Protein AF-A0A943EFY2-F1 (afdb_monomer_lite)

pLDDT: mean 82.92, std 9.88, range [54.28, 96.31]

Sequence (163 aa):
MNLIYPILPGTKEWENFNSRDEMMAACQIPTEIVASMSTEALTLSLINHPLLDTNVLSYNDYREGVDSFVSDFDAVKSLSQRDDFAINLAKIYLDTPVLSKEQSKNSQDNMLDFIKKETILALLQVFDLFKEAEALILIAENKMKNKAKTEEVYGASVNTFLK

Structure (mmCIF, N/CA/C/O backbone):
data_AF-A0A943EFY2-F1
#
_entry.id   AF-A0A943EFY2-F1
#
loop_
_atom_site.group_PDB
_atom_site.id
_atom_site.type_symbol
_atom_site.label_atom_id
_atom_site.label_alt_id
_atom_site.label_comp_id
_atom_site.label_asym_id
_atom_site.label_entity_id
_atom_site.label_seq_id
_atom_site.pdbx_PDB_ins_code
_atom_site.Cartn_x
_atom_site.Cartn_y
_atom_site.Cartn_z
_atom_site.occupancy
_atom_site.B_iso_or_equiv
_atom_site.auth_seq_id
_atom_site.auth_comp_id
_atom_site.auth_asym_id
_atom_site.auth_atom_id
_atom_site.pdbx_PDB_model_num
ATOM 1 N N . MET A 1 1 ? -15.250 4.545 -8.152 1.00 54.28 1 MET A N 1
ATOM 2 C CA . MET A 1 1 ? -15.384 5.411 -6.959 1.00 54.28 1 MET A CA 1
ATOM 3 C C . MET A 1 1 ? -14.109 5.244 -6.162 1.00 54.28 1 MET A C 1
ATOM 5 O O . MET A 1 1 ? -13.751 4.102 -5.913 1.00 54.28 1 MET A O 1
ATOM 9 N N . ASN A 1 2 ? -13.417 6.331 -5.825 1.00 69.75 2 ASN A N 1
ATOM 10 C CA . ASN A 1 2 ? -12.204 6.263 -5.008 1.00 69.75 2 ASN A CA 1
ATOM 11 C C . ASN A 1 2 ? -12.587 6.519 -3.550 1.00 69.75 2 ASN A C 1
ATOM 13 O O . ASN A 1 2 ? -13.343 7.452 -3.276 1.00 69.75 2 ASN A O 1
ATOM 17 N N . LEU A 1 3 ? -12.113 5.664 -2.644 1.00 86.06 3 LEU A N 1
ATOM 18 C CA . LEU A 1 3 ? -12.345 5.816 -1.213 1.00 86.06 3 LEU A CA 1
ATOM 19 C C . LEU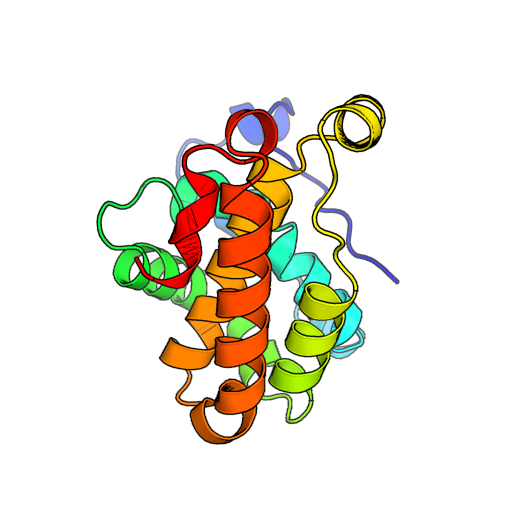 A 1 3 ? -11.546 7.012 -0.688 1.00 86.06 3 LEU A C 1
ATOM 21 O O . LEU A 1 3 ? -10.387 7.201 -1.055 1.00 86.06 3 LEU A O 1
ATOM 25 N N . ILE A 1 4 ? -12.162 7.787 0.198 1.00 87.50 4 ILE A N 1
ATOM 26 C CA . ILE A 1 4 ? -11.481 8.794 1.008 1.00 87.50 4 ILE A CA 1
ATOM 27 C C . ILE A 1 4 ? -11.675 8.373 2.459 1.00 87.50 4 ILE A C 1
ATOM 29 O O . ILE A 1 4 ? -12.814 8.214 2.901 1.00 87.50 4 ILE A O 1
ATOM 33 N N . TYR A 1 5 ? -10.577 8.168 3.184 1.00 91.62 5 TYR A N 1
ATOM 34 C CA . TYR A 1 5 ? -10.650 7.835 4.602 1.00 91.62 5 TYR A CA 1
ATOM 35 C C . TYR A 1 5 ? -11.208 9.034 5.383 1.00 91.62 5 TYR A C 1
ATOM 37 O O . TYR A 1 5 ? -10.728 10.155 5.196 1.00 91.62 5 TYR A O 1
ATOM 45 N N . PRO A 1 6 ? -12.229 8.829 6.234 1.00 89.94 6 PRO A N 1
ATOM 46 C CA . PRO A 1 6 ? -12.924 9.927 6.904 1.00 89.94 6 PRO A CA 1
ATOM 47 C C . PRO A 1 6 ? -12.102 10.550 8.037 1.00 89.94 6 PRO A C 1
ATOM 49 O O . PRO A 1 6 ? -12.320 11.708 8.380 1.00 89.94 6 PRO A O 1
ATOM 52 N N . ILE A 1 7 ? -11.170 9.787 8.613 1.00 92.62 7 ILE A N 1
ATOM 53 C CA . ILE A 1 7 ? -10.302 10.212 9.708 1.00 92.62 7 ILE A CA 1
ATOM 54 C C . ILE A 1 7 ? -8.860 10.025 9.240 1.00 92.62 7 ILE A C 1
ATOM 56 O O . ILE A 1 7 ? -8.480 8.940 8.803 1.00 92.62 7 ILE A O 1
ATOM 60 N N . LEU A 1 8 ? -8.073 11.099 9.288 1.00 91.88 8 LEU A N 1
ATOM 61 C CA . LEU A 1 8 ? -6.713 11.159 8.745 1.00 91.88 8 LEU A CA 1
ATOM 62 C C . LEU A 1 8 ? -5.732 11.719 9.784 1.00 91.88 8 LEU A C 1
ATOM 64 O O . LEU A 1 8 ? -6.149 12.524 10.625 1.00 91.88 8 LEU A O 1
ATOM 68 N N . PRO A 1 9 ? -4.432 11.378 9.704 1.00 90.00 9 PRO A N 1
ATOM 69 C CA . PRO A 1 9 ? -3.391 12.028 10.490 1.00 90.00 9 PRO A CA 1
ATOM 70 C C . PRO A 1 9 ? -3.495 13.558 10.434 1.00 90.00 9 PRO A C 1
ATOM 72 O O . PRO A 1 9 ? -3.634 14.142 9.359 1.00 90.00 9 PRO A O 1
ATOM 75 N N . GLY A 1 10 ? -3.446 14.205 11.602 1.00 88.75 10 GLY A N 1
ATOM 76 C CA . GLY A 1 10 ? -3.597 15.660 11.746 1.00 88.75 10 GLY A CA 1
ATOM 77 C C . GLY A 1 10 ? -5.042 16.163 11.877 1.00 88.75 10 GLY A C 1
ATOM 78 O O . GLY A 1 10 ? -5.258 17.369 11.981 1.00 88.75 10 GLY A O 1
ATOM 79 N N . THR A 1 11 ? -6.040 15.273 11.880 1.00 93.94 11 THR A N 1
ATOM 80 C CA . THR A 1 11 ? -7.413 15.610 12.304 1.00 93.94 11 THR A CA 1
ATOM 81 C C . THR A 1 11 ? -7.558 15.500 13.823 1.00 93.94 11 THR A C 1
ATOM 83 O O . THR A 1 11 ? -6.851 14.720 14.461 1.00 93.94 11 THR A O 1
ATOM 86 N N . LYS A 1 12 ? -8.508 16.241 14.412 1.0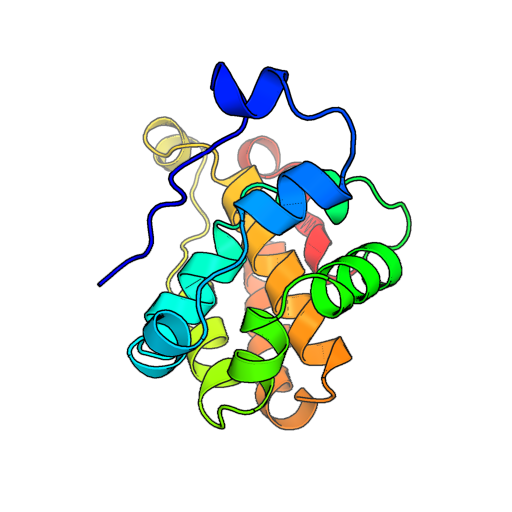0 95.19 12 LYS A N 1
ATOM 87 C CA . LYS A 1 12 ? -8.761 16.198 15.865 1.00 95.19 12 LYS A CA 1
ATOM 88 C C . LYS A 1 12 ? -9.169 14.805 16.329 1.00 95.19 12 LYS A C 1
ATOM 90 O O . LYS A 1 12 ? -8.799 14.371 17.410 1.00 95.19 12 LYS A O 1
ATOM 95 N N . GLU A 1 13 ? -9.962 14.119 15.518 1.00 95.81 13 GLU A N 1
ATOM 96 C CA . GLU A 1 13 ? -10.404 12.753 15.754 1.00 95.81 13 GLU A CA 1
ATOM 97 C C . GLU A 1 13 ? -9.207 11.799 15.797 1.00 95.81 13 GLU A C 1
ATOM 99 O O . GLU A 1 13 ? -9.114 10.997 16.721 1.00 95.81 13 GLU A O 1
ATOM 104 N N . TRP A 1 14 ? -8.260 11.943 14.863 1.00 94.88 14 TRP A N 1
ATOM 105 C CA . TRP A 1 14 ? -7.046 11.128 14.829 1.00 94.88 14 TRP A CA 1
ATOM 106 C C . TRP A 1 14 ? -6.142 11.347 16.043 1.00 94.88 14 TRP A C 1
ATOM 108 O O . TRP A 1 14 ? -5.588 10.396 16.586 1.00 94.88 14 TRP A O 1
ATOM 118 N N . GLU A 1 15 ? -6.005 12.596 16.487 1.00 94.38 15 GLU A N 1
ATOM 119 C CA . GLU A 1 15 ? -5.199 12.962 17.659 1.00 94.38 15 GLU A CA 1
ATOM 120 C C . GLU A 1 15 ? -5.729 12.366 18.973 1.00 94.38 15 GLU A C 1
ATOM 122 O O . GLU A 1 15 ? -4.973 12.250 19.935 1.00 94.38 15 GLU A O 1
ATOM 127 N N . ASN A 1 16 ? -7.004 11.967 19.018 1.00 96.31 16 ASN A N 1
ATOM 128 C CA . ASN A 1 16 ? -7.605 11.335 20.193 1.00 96.31 16 ASN A CA 1
ATOM 129 C C . ASN A 1 16 ? -7.369 9.818 20.262 1.00 96.31 16 ASN A C 1
ATOM 131 O O . ASN A 1 16 ? -7.701 9.215 21.286 1.00 96.31 16 ASN A O 1
ATOM 135 N N . PHE A 1 17 ? -6.834 9.195 19.205 1.00 95.56 17 PHE A N 1
ATOM 136 C CA . PHE A 1 17 ? -6.502 7.774 19.231 1.00 95.56 17 PHE A CA 1
ATOM 137 C C . PHE A 1 17 ? -5.270 7.522 20.104 1.00 95.56 17 PHE A C 1
ATOM 139 O O . PHE A 1 17 ? -4.220 8.138 19.928 1.00 95.56 17 PHE A O 1
ATOM 146 N N . ASN A 1 18 ? -5.389 6.575 21.030 1.00 94.12 18 ASN A N 1
ATOM 147 C CA . ASN A 1 18 ? -4.357 6.244 22.016 1.00 94.12 18 ASN A CA 1
ATOM 148 C C . ASN A 1 18 ? -3.553 5.000 21.634 1.00 94.12 18 ASN A C 1
ATOM 150 O O . ASN A 1 18 ? -2.581 4.653 22.306 1.00 94.12 18 ASN A O 1
ATOM 154 N N . SER A 1 19 ? -3.966 4.302 20.577 1.00 90.75 19 SER A N 1
ATOM 155 C CA . SER A 1 19 ? -3.326 3.073 20.129 1.00 90.75 19 SER A CA 1
ATOM 156 C C . SER A 1 19 ? -3.356 2.927 18.611 1.00 90.75 19 SER A C 1
ATOM 158 O O . SER A 1 19 ? -4.209 3.487 17.918 1.00 90.75 19 SER A O 1
ATOM 160 N N . ARG A 1 20 ? -2.425 2.115 18.101 1.00 86.25 20 ARG A N 1
ATOM 161 C CA . ARG A 1 20 ? -2.416 1.663 16.705 1.00 86.25 20 ARG A CA 1
ATOM 162 C C . ARG A 1 20 ? -3.737 0.986 16.337 1.00 86.25 20 ARG A C 1
ATOM 164 O O . ARG A 1 20 ? -4.247 1.230 15.250 1.00 86.25 20 ARG A O 1
ATOM 171 N N . ASP A 1 21 ? -4.276 0.162 17.229 1.00 90.19 21 ASP A N 1
ATOM 172 C CA . ASP A 1 21 ? -5.491 -0.614 16.975 1.00 90.19 21 ASP A CA 1
ATOM 173 C C . ASP A 1 21 ? -6.702 0.300 16.775 1.00 90.19 21 ASP A C 1
ATOM 175 O O . ASP A 1 21 ? -7.500 0.068 15.872 1.00 90.19 21 ASP A O 1
ATOM 179 N N . GLU A 1 22 ? -6.805 1.391 17.542 1.00 94.00 22 GLU A N 1
ATOM 180 C CA . GLU A 1 22 ? -7.841 2.413 17.341 1.00 94.00 22 GLU A CA 1
ATOM 181 C C . GLU A 1 22 ? -7.702 3.109 15.980 1.00 94.00 22 GLU A C 1
ATOM 183 O O . GLU A 1 22 ? -8.690 3.254 15.257 1.00 94.00 22 GLU A O 1
ATOM 188 N N . MET A 1 23 ? -6.476 3.479 15.591 1.00 93.25 23 MET A N 1
ATOM 189 C CA . MET A 1 23 ? -6.217 4.073 14.274 1.00 93.25 23 MET A CA 1
ATOM 190 C C . MET A 1 23 ? -6.558 3.098 13.141 1.00 93.25 23 MET A C 1
ATOM 192 O O . MET A 1 23 ? -7.147 3.487 12.134 1.00 93.25 23 MET A O 1
ATOM 196 N N . MET A 1 24 ? -6.198 1.823 13.298 1.00 92.06 24 MET A N 1
ATOM 197 C CA . MET A 1 24 ? -6.455 0.785 12.304 1.00 92.06 24 MET A CA 1
ATOM 198 C C . MET A 1 24 ? -7.948 0.474 12.195 1.00 92.06 24 MET A C 1
ATOM 200 O O . MET A 1 24 ? -8.470 0.366 11.088 1.00 92.06 24 MET A O 1
ATOM 204 N N . ALA A 1 25 ? -8.660 0.404 13.321 1.00 93.56 25 ALA A N 1
ATOM 205 C CA . ALA A 1 25 ? -10.109 0.242 13.354 1.00 93.56 25 ALA A CA 1
ATOM 206 C C . ALA A 1 25 ? -10.821 1.389 12.619 1.00 93.56 25 ALA A C 1
ATOM 208 O O . ALA A 1 25 ? -11.746 1.144 11.846 1.00 93.56 25 ALA A O 1
ATOM 209 N N . ALA A 1 26 ? -10.349 2.628 12.789 1.00 94.50 26 ALA A N 1
ATOM 210 C CA . ALA A 1 26 ? -10.870 3.793 12.074 1.00 94.50 26 ALA A CA 1
ATOM 211 C C . ALA A 1 26 ? -10.607 3.765 10.555 1.00 94.50 26 ALA A C 1
ATOM 213 O O . ALA A 1 26 ? -11.307 4.444 9.802 1.00 94.50 26 ALA A O 1
ATOM 214 N N . CYS A 1 27 ? -9.623 2.981 10.103 1.00 94.00 27 CYS A N 1
ATOM 215 C CA . CYS A 1 27 ? -9.283 2.819 8.690 1.00 94.00 27 CYS A CA 1
ATOM 216 C C . CYS A 1 27 ? -9.907 1.570 8.043 1.00 94.00 27 CYS A C 1
ATOM 218 O O . CYS A 1 27 ? -9.758 1.384 6.835 1.00 94.00 27 CYS A O 1
ATOM 220 N N . GLN A 1 28 ? -10.617 0.717 8.791 1.00 94.00 28 GLN A N 1
ATOM 221 C CA . GLN A 1 28 ? -11.268 -0.451 8.192 1.00 94.00 28 GLN A CA 1
ATOM 222 C C . GLN A 1 28 ? -12.322 -0.032 7.167 1.00 94.00 28 GLN A C 1
ATOM 224 O O . GLN A 1 28 ? -13.089 0.912 7.364 1.00 94.00 28 GLN A O 1
ATOM 229 N N . ILE A 1 29 ? -12.385 -0.783 6.069 1.00 94.38 29 ILE A N 1
ATOM 230 C CA . ILE A 1 29 ? -13.395 -0.599 5.030 1.00 94.38 29 ILE A CA 1
ATOM 231 C C . ILE A 1 29 ? -14.482 -1.655 5.257 1.00 94.38 29 ILE A C 1
ATOM 233 O O . ILE A 1 29 ? -14.165 -2.846 5.215 1.00 94.38 29 ILE A O 1
ATOM 237 N N . PRO A 1 30 ? -15.754 -1.262 5.464 1.00 94.12 30 PRO A N 1
ATOM 238 C CA . PRO A 1 30 ? -16.859 -2.207 5.583 1.00 94.12 30 PRO A CA 1
ATOM 239 C C . PRO A 1 30 ? -16.895 -3.204 4.421 1.00 94.12 30 PRO A C 1
ATOM 241 O O . PRO A 1 30 ? -16.706 -2.824 3.260 1.00 94.12 30 PRO A O 1
ATOM 244 N N . THR A 1 31 ? -17.163 -4.475 4.717 1.00 93.31 31 THR A N 1
ATOM 245 C CA . THR A 1 31 ? -17.111 -5.57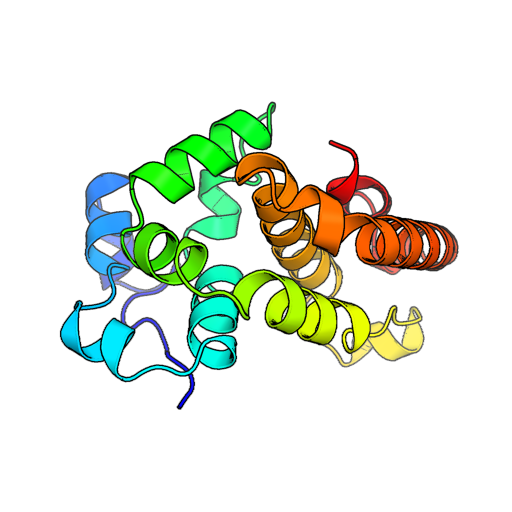2 3.740 1.00 93.31 31 THR A CA 1
ATOM 246 C C . THR A 1 31 ? -18.030 -5.336 2.541 1.00 93.31 31 THR A C 1
ATOM 248 O O . THR A 1 31 ? -17.666 -5.649 1.408 1.00 93.31 31 THR A O 1
ATOM 251 N N . GLU A 1 32 ? -19.193 -4.720 2.752 1.00 93.50 32 GLU A N 1
ATOM 252 C CA . GLU A 1 32 ? -20.146 -4.378 1.693 1.00 93.50 32 GLU A CA 1
ATOM 253 C C . GLU A 1 32 ? -19.562 -3.345 0.722 1.00 93.50 32 GLU A C 1
ATOM 255 O O . GLU A 1 32 ? -19.771 -3.430 -0.491 1.00 93.50 32 GLU A O 1
ATOM 260 N N . ILE A 1 33 ? -18.782 -2.391 1.242 1.00 94.31 33 ILE A N 1
ATOM 261 C CA . ILE A 1 33 ? -18.083 -1.395 0.428 1.00 94.31 33 ILE A CA 1
ATOM 262 C C . ILE A 1 33 ? -16.955 -2.081 -0.343 1.00 94.31 33 ILE A C 1
ATOM 264 O O . ILE A 1 33 ? -16.895 -1.929 -1.562 1.00 94.31 33 ILE A O 1
ATOM 268 N N . VAL A 1 34 ? -16.133 -2.903 0.321 1.00 94.69 34 VAL A N 1
ATOM 269 C CA . VAL A 1 34 ? -15.055 -3.683 -0.321 1.00 94.69 34 VAL A CA 1
ATOM 270 C C . VAL A 1 34 ? -15.589 -4.511 -1.494 1.00 94.69 34 VAL A C 1
ATOM 272 O O . VAL A 1 34 ? -15.001 -4.494 -2.579 1.00 94.69 34 VAL A O 1
ATOM 275 N N . ALA A 1 35 ? -16.721 -5.194 -1.308 1.00 92.31 35 ALA A N 1
ATOM 276 C CA . ALA A 1 35 ? -17.359 -6.012 -2.339 1.00 92.31 35 ALA A CA 1
ATOM 277 C C . ALA A 1 35 ? -17.847 -5.194 -3.548 1.00 92.31 35 ALA A C 1
ATOM 279 O O . ALA A 1 35 ? -17.853 -5.695 -4.670 1.00 92.31 35 ALA A O 1
ATOM 280 N N . SER A 1 36 ? -18.230 -3.931 -3.340 1.00 93.50 36 SER A N 1
ATOM 281 C CA . SER A 1 36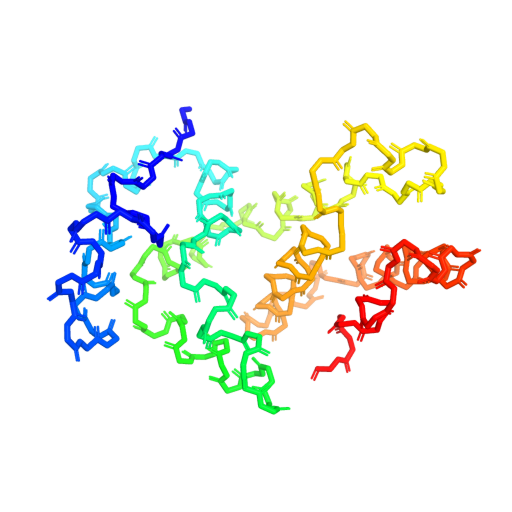 ? -18.681 -3.029 -4.409 1.00 93.50 36 SER A CA 1
ATOM 282 C C . SER A 1 36 ? -17.540 -2.337 -5.169 1.00 93.50 36 SER A C 1
ATOM 284 O O . SER A 1 36 ? -17.752 -1.780 -6.248 1.00 93.50 36 SER A O 1
ATOM 286 N N . MET A 1 37 ? -16.323 -2.343 -4.617 1.00 95.12 37 MET A N 1
ATOM 287 C CA . MET A 1 37 ? -15.171 -1.667 -5.208 1.00 95.12 37 MET A CA 1
ATOM 288 C C . MET A 1 37 ? -14.535 -2.501 -6.319 1.00 95.12 37 MET A C 1
ATOM 290 O O . MET A 1 37 ? -14.251 -3.686 -6.150 1.00 95.12 37 MET A O 1
ATOM 294 N N . SER A 1 38 ? -14.199 -1.846 -7.431 1.00 95.38 38 SER A N 1
ATOM 295 C CA . SER A 1 38 ? -13.272 -2.396 -8.429 1.00 95.38 38 SER A CA 1
ATOM 296 C C . SER A 1 38 ? -11.910 -2.702 -7.798 1.00 95.38 38 SER A C 1
ATOM 298 O O . SER A 1 38 ? -11.504 -2.001 -6.868 1.00 95.38 38 SER A O 1
ATOM 300 N N . THR A 1 39 ? -11.170 -3.664 -8.351 1.00 94.00 39 THR A N 1
ATOM 301 C CA . THR A 1 39 ? -9.809 -3.994 -7.898 1.00 94.00 39 THR A CA 1
ATOM 302 C C . THR A 1 39 ? -8.893 -2.775 -7.912 1.00 94.00 39 THR A C 1
ATOM 304 O O . THR A 1 39 ? -8.230 -2.518 -6.917 1.00 94.00 39 THR A O 1
ATOM 307 N N . GLU A 1 40 ? -8.933 -1.956 -8.966 1.00 93.38 40 GLU A N 1
ATOM 308 C CA . GLU A 1 40 ? -8.177 -0.698 -9.046 1.00 93.38 40 GLU A CA 1
ATOM 309 C C . GLU A 1 40 ? -8.454 0.235 -7.855 1.00 93.38 40 GLU A C 1
ATOM 311 O O . GLU A 1 40 ? -7.532 0.634 -7.147 1.00 93.38 40 GLU A O 1
ATOM 316 N N . ALA A 1 41 ? -9.726 0.545 -7.586 1.00 94.25 41 ALA A N 1
ATOM 317 C CA . ALA A 1 41 ? -10.113 1.405 -6.465 1.00 94.25 41 ALA A CA 1
ATOM 318 C C . ALA A 1 41 ? -9.674 0.845 -5.101 1.00 94.25 41 ALA A C 1
ATOM 320 O O . ALA A 1 41 ? -9.267 1.611 -4.223 1.00 94.25 41 ALA A O 1
ATOM 321 N N . LEU A 1 42 ? -9.750 -0.475 -4.907 1.00 93.81 42 LEU A N 1
ATOM 322 C CA . LEU A 1 42 ? -9.318 -1.112 -3.664 1.00 93.81 42 LEU A CA 1
ATOM 323 C C . LEU A 1 42 ? -7.789 -1.074 -3.517 1.00 93.81 42 LEU A C 1
ATOM 325 O O . LEU A 1 42 ? -7.291 -0.721 -2.450 1.00 93.81 42 LEU A O 1
ATOM 329 N N . THR A 1 43 ? -7.047 -1.307 -4.603 1.00 91.56 43 THR A N 1
ATOM 330 C CA . THR A 1 43 ? -5.586 -1.146 -4.653 1.00 91.56 43 THR A CA 1
ATOM 331 C C . THR A 1 43 ? -5.161 0.293 -4.358 1.00 91.56 43 THR A C 1
ATOM 333 O O . THR A 1 43 ? -4.236 0.519 -3.581 1.00 91.56 43 THR A O 1
ATOM 336 N N . LEU A 1 44 ? -5.853 1.293 -4.913 1.00 91.75 44 LEU A N 1
ATOM 337 C CA . LEU A 1 44 ? -5.586 2.702 -4.608 1.00 91.75 44 LEU A CA 1
ATOM 338 C C . LEU A 1 44 ? -5.894 3.046 -3.146 1.00 91.75 44 LEU A C 1
ATOM 340 O O . LEU A 1 44 ? -5.213 3.882 -2.558 1.00 91.75 44 LEU A O 1
ATOM 344 N N . SER A 1 45 ? -6.893 2.403 -2.543 1.00 92.50 45 SER A N 1
ATOM 345 C CA . SER A 1 45 ? -7.225 2.600 -1.125 1.00 92.50 45 SER A CA 1
ATOM 346 C C . SER A 1 45 ? -6.151 2.022 -0.209 1.00 92.50 45 SER A C 1
ATOM 348 O O . SER A 1 45 ? -5.834 2.624 0.814 1.00 92.50 45 SER A O 1
ATOM 350 N N . LEU A 1 46 ? -5.552 0.898 -0.608 1.00 90.12 46 LEU A N 1
ATOM 351 C CA . LEU A 1 46 ? -4.393 0.303 0.049 1.00 90.12 46 LEU A CA 1
ATOM 352 C C . LEU A 1 46 ? -3.151 1.210 -0.051 1.00 90.12 46 LEU A C 1
ATOM 354 O O . LEU A 1 46 ? -2.534 1.503 0.967 1.00 90.12 46 LEU A O 1
ATOM 358 N N . ILE A 1 47 ? -2.822 1.721 -1.246 1.00 88.94 47 ILE A N 1
ATOM 359 C CA . ILE A 1 47 ? -1.691 2.653 -1.455 1.00 88.94 47 ILE A CA 1
ATOM 360 C C . ILE A 1 47 ? -1.863 3.941 -0.636 1.00 88.94 47 ILE A C 1
ATOM 362 O O . ILE A 1 47 ? -0.894 4.477 -0.106 1.00 88.94 47 ILE A O 1
ATOM 366 N N . ASN A 1 48 ? -3.096 4.437 -0.516 1.00 89.94 48 ASN A N 1
ATOM 367 C CA . ASN A 1 48 ? -3.413 5.662 0.218 1.00 89.94 48 ASN A CA 1
ATOM 368 C C . ASN A 1 48 ? -3.795 5.415 1.685 1.00 89.94 48 ASN A C 1
ATOM 370 O O . ASN A 1 48 ? -4.339 6.316 2.327 1.00 89.94 48 ASN A O 1
ATOM 374 N N . HIS A 1 49 ? -3.561 4.212 2.216 1.00 91.88 49 HIS A N 1
ATOM 375 C CA . HIS A 1 49 ? -3.954 3.887 3.579 1.00 91.88 49 HIS A CA 1
ATOM 376 C C . HIS A 1 49 ? -3.232 4.811 4.584 1.00 91.88 49 HIS A C 1
ATOM 378 O O . HIS A 1 49 ? -2.004 4.926 4.515 1.00 91.88 49 HIS A O 1
ATOM 384 N N . PRO A 1 50 ? -3.932 5.445 5.550 1.00 90.81 50 PRO A N 1
ATOM 385 C CA . PRO A 1 50 ? -3.336 6.495 6.384 1.00 90.81 50 PRO A CA 1
ATOM 386 C C . PRO A 1 50 ? -2.187 6.012 7.279 1.00 90.81 50 PRO A C 1
ATOM 388 O O . PRO A 1 50 ? -1.305 6.787 7.630 1.00 90.81 50 PRO A O 1
ATOM 391 N N . LEU A 1 51 ? -2.185 4.721 7.618 1.00 88.06 51 LEU A N 1
ATOM 392 C CA . LEU A 1 51 ? -1.126 4.072 8.399 1.00 88.06 51 LEU A CA 1
ATOM 393 C C . LEU A 1 51 ? -0.011 3.426 7.570 1.00 88.06 51 LEU A C 1
ATOM 395 O O . LEU A 1 51 ? 0.905 2.865 8.163 1.00 88.06 51 LEU A O 1
ATOM 399 N N . LEU A 1 52 ? -0.061 3.456 6.233 1.00 83.56 52 LEU A N 1
ATOM 400 C CA . LEU A 1 52 ? 0.961 2.782 5.421 1.00 83.56 52 LEU A CA 1
ATOM 401 C C . LEU A 1 52 ? 2.364 3.335 5.732 1.00 83.56 52 LEU A C 1
ATOM 403 O O . LEU A 1 52 ? 3.312 2.576 5.932 1.00 83.56 52 LEU A O 1
ATOM 407 N N . ASP A 1 53 ? 2.463 4.656 5.885 1.00 75.19 53 ASP A N 1
ATOM 408 C CA . ASP A 1 53 ? 3.729 5.333 6.169 1.00 75.19 53 ASP A CA 1
ATOM 409 C C . ASP A 1 53 ? 4.246 5.057 7.584 1.00 75.19 53 ASP A C 1
ATOM 411 O O . ASP A 1 53 ? 5.437 4.841 7.790 1.00 75.19 53 ASP A O 1
ATOM 415 N N . THR A 1 54 ? 3.357 5.038 8.576 1.00 70.19 54 THR A N 1
ATOM 416 C CA . THR A 1 54 ? 3.745 4.908 9.987 1.00 70.19 54 THR A CA 1
ATOM 417 C C . THR A 1 54 ? 3.892 3.463 10.441 1.00 70.19 54 THR A C 1
ATOM 419 O O . THR A 1 54 ? 4.631 3.223 11.391 1.00 70.19 54 THR A O 1
ATOM 422 N N . ASN A 1 55 ? 3.219 2.508 9.790 1.00 67.25 55 ASN A N 1
ATOM 423 C CA . ASN A 1 55 ? 3.206 1.098 10.198 1.00 67.25 55 ASN A CA 1
ATOM 424 C C . ASN A 1 55 ? 4.039 0.184 9.302 1.00 67.25 55 ASN A C 1
ATOM 426 O O . ASN A 1 55 ? 4.283 -0.947 9.698 1.00 67.25 55 ASN A O 1
ATOM 430 N N . VAL A 1 56 ? 4.467 0.633 8.120 1.00 66.62 56 VAL A N 1
ATOM 431 C CA . VAL A 1 56 ? 5.319 -0.190 7.251 1.00 66.62 56 VAL A CA 1
ATOM 432 C C . VAL A 1 56 ? 6.690 0.443 7.067 1.00 66.62 56 VAL A C 1
ATOM 434 O O . VAL A 1 56 ? 7.703 -0.224 7.251 1.00 66.62 56 VAL A O 1
ATOM 437 N N . LEU A 1 57 ? 6.756 1.750 6.798 1.00 64.94 57 LEU A N 1
ATOM 438 C CA . LEU A 1 57 ? 8.034 2.419 6.512 1.00 64.94 57 LEU A CA 1
ATOM 439 C C . LEU A 1 57 ? 8.891 2.687 7.756 1.00 64.94 57 LEU A C 1
ATOM 441 O O . LEU A 1 57 ? 10.066 3.025 7.624 1.00 64.94 57 LEU A O 1
ATOM 445 N N . SER A 1 58 ? 8.310 2.552 8.950 1.00 68.06 58 SER A N 1
ATOM 446 C CA . SER A 1 58 ? 8.991 2.725 10.237 1.00 68.06 58 SER A CA 1
ATOM 447 C C . SER A 1 58 ? 9.723 1.467 10.718 1.00 68.06 58 SER A C 1
ATOM 449 O O . SER A 1 58 ? 10.538 1.559 11.638 1.00 68.06 58 SER A O 1
ATOM 451 N N . TYR A 1 59 ? 9.458 0.307 10.106 1.00 64.75 59 TYR A N 1
ATOM 452 C CA . TYR A 1 59 ? 10.118 -0.952 10.438 1.00 64.75 59 TYR A CA 1
ATOM 453 C C . TYR A 1 59 ? 11.489 -1.051 9.757 1.00 64.75 59 TYR A C 1
ATOM 455 O O . TYR A 1 59 ? 11.685 -0.585 8.635 1.00 64.75 59 TYR A O 1
ATOM 463 N N . ASN A 1 60 ? 12.445 -1.687 10.441 1.00 65.94 60 ASN A N 1
ATOM 464 C CA . ASN A 1 60 ? 13.755 -2.008 9.859 1.00 65.94 60 ASN A CA 1
ATOM 465 C C . ASN A 1 60 ? 13.665 -3.162 8.851 1.00 65.94 60 ASN A C 1
ATOM 467 O O . ASN A 1 60 ? 14.465 -3.214 7.919 1.00 65.94 60 ASN A O 1
ATOM 471 N N . ASP A 1 61 ? 12.710 -4.070 9.063 1.00 71.94 61 ASP A N 1
ATOM 472 C CA . ASP A 1 61 ? 12.335 -5.128 8.134 1.00 71.94 61 ASP A CA 1
ATOM 473 C C . ASP A 1 61 ? 10.974 -4.778 7.522 1.00 71.94 61 ASP A C 1
ATOM 475 O O . ASP A 1 61 ? 9.940 -4.786 8.197 1.00 71.94 61 ASP A O 1
ATOM 479 N N . TYR A 1 62 ? 10.973 -4.440 6.234 1.00 69.38 62 TYR A N 1
ATOM 480 C CA . TYR A 1 62 ? 9.742 -4.080 5.545 1.00 69.38 62 TYR A CA 1
ATOM 481 C C . TYR A 1 62 ? 8.792 -5.259 5.384 1.00 69.38 62 TYR A C 1
ATOM 483 O O . TYR A 1 62 ? 7.589 -5.022 5.350 1.00 69.38 62 TYR A O 1
ATOM 491 N N . ARG A 1 63 ? 9.283 -6.505 5.349 1.00 71.50 63 ARG A N 1
ATOM 492 C CA . ARG A 1 63 ? 8.411 -7.686 5.322 1.00 71.50 63 ARG A CA 1
ATOM 493 C C . ARG A 1 63 ? 7.641 -7.808 6.625 1.00 71.50 63 ARG A C 1
ATOM 495 O O . ARG A 1 63 ? 6.437 -8.005 6.578 1.00 71.50 63 ARG A O 1
ATOM 502 N N . GLU A 1 64 ? 8.291 -7.596 7.767 1.00 76.19 64 GLU A N 1
ATOM 503 C CA . GLU A 1 64 ? 7.619 -7.624 9.073 1.00 76.19 64 GLU A CA 1
ATOM 504 C C . GLU A 1 64 ? 6.545 -6.526 9.187 1.00 76.19 64 GLU A C 1
ATOM 506 O O . GLU A 1 64 ? 5.413 -6.794 9.599 1.00 76.19 64 GLU A O 1
ATOM 511 N N . GLY A 1 65 ? 6.871 -5.295 8.774 1.00 78.38 65 GLY A N 1
ATOM 512 C CA . GLY A 1 65 ? 5.907 -4.189 8.754 1.00 78.38 65 GLY A CA 1
ATOM 513 C C . GLY A 1 65 ? 4.727 -4.467 7.818 1.00 78.38 65 GLY A C 1
ATOM 514 O O . GLY A 1 65 ? 3.568 -4.246 8.178 1.00 78.38 65 GLY A O 1
ATOM 515 N N . VAL A 1 66 ? 5.018 -5.012 6.635 1.00 76.19 66 VAL A N 1
ATOM 516 C CA . VAL A 1 66 ? 4.025 -5.455 5.656 1.00 76.19 66 VAL A CA 1
ATOM 517 C C . VAL A 1 66 ? 3.125 -6.550 6.234 1.00 76.19 66 VAL A C 1
ATOM 519 O O . VAL A 1 66 ? 1.909 -6.383 6.222 1.00 76.19 66 VAL A O 1
ATOM 522 N N . ASP A 1 67 ? 3.680 -7.636 6.767 1.00 79.44 67 ASP A N 1
ATOM 523 C CA . ASP A 1 67 ? 2.916 -8.774 7.289 1.00 79.44 67 ASP A CA 1
ATOM 524 C C . ASP A 1 67 ? 1.985 -8.337 8.421 1.00 79.44 67 ASP A C 1
ATOM 526 O O . ASP A 1 67 ? 0.801 -8.687 8.443 1.00 79.44 67 ASP A O 1
ATOM 530 N N . SER A 1 68 ? 2.495 -7.494 9.324 1.00 81.62 68 SER A N 1
ATOM 531 C CA . SER A 1 68 ? 1.701 -6.900 10.395 1.00 81.62 68 SER A CA 1
ATOM 532 C C . SER A 1 68 ? 0.542 -6.072 9.833 1.00 81.62 68 SER A C 1
ATOM 534 O O . SER A 1 68 ? -0.606 -6.254 10.241 1.00 81.62 68 SER A O 1
ATOM 536 N N . PHE A 1 69 ? 0.813 -5.201 8.860 1.00 84.56 69 PHE A N 1
ATOM 537 C CA . PHE A 1 69 ? -0.207 -4.375 8.220 1.00 84.56 69 PHE A CA 1
ATOM 538 C C . PHE A 1 69 ? -1.282 -5.212 7.503 1.00 84.56 69 PHE A C 1
ATOM 540 O O . PHE A 1 69 ? -2.474 -4.950 7.655 1.00 84.56 69 PHE A O 1
ATOM 547 N N . VAL A 1 70 ? -0.879 -6.249 6.764 1.00 83.00 70 VAL A N 1
ATOM 548 C CA . VAL A 1 70 ? -1.785 -7.182 6.072 1.00 83.00 70 VAL A CA 1
ATOM 549 C C . VAL A 1 70 ? -2.671 -7.935 7.057 1.00 83.00 70 VAL A C 1
ATOM 551 O O . VAL A 1 70 ? -3.852 -8.156 6.781 1.00 83.00 70 VAL A O 1
ATOM 554 N N . SER A 1 71 ? -2.111 -8.350 8.195 1.00 84.88 71 SER A N 1
ATOM 555 C CA . SER A 1 71 ? -2.860 -9.107 9.199 1.00 84.88 71 SER A CA 1
ATOM 556 C C . SER A 1 71 ? -4.008 -8.290 9.799 1.00 84.88 71 SER A C 1
ATOM 558 O O . SER A 1 71 ? -5.102 -8.832 10.001 1.00 84.88 71 SER A O 1
ATOM 560 N N . ASP A 1 72 ? -3.778 -6.984 9.962 1.00 88.06 72 ASP A N 1
ATOM 561 C CA . ASP A 1 72 ? -4.689 -6.059 10.628 1.00 88.06 72 ASP A CA 1
ATOM 562 C C . ASP A 1 72 ? -5.661 -5.350 9.671 1.00 88.06 72 ASP A C 1
ATOM 564 O O . ASP A 1 72 ? -6.651 -4.789 10.133 1.00 88.06 72 ASP A O 1
ATOM 568 N N . PHE A 1 73 ? -5.417 -5.349 8.353 1.00 90.81 73 PHE A N 1
ATOM 569 C CA . PHE A 1 73 ? -6.273 -4.671 7.370 1.00 90.81 73 PHE A CA 1
ATOM 570 C C . PHE A 1 73 ? -7.064 -5.665 6.506 1.00 90.81 73 PHE A C 1
ATOM 572 O O . PHE A 1 73 ? -6.560 -6.236 5.534 1.00 90.81 73 PHE A O 1
ATOM 579 N N . ASP A 1 74 ? -8.350 -5.847 6.818 1.00 90.94 74 ASP A N 1
ATOM 580 C CA . ASP A 1 74 ? -9.175 -6.912 6.228 1.00 90.94 74 ASP A CA 1
ATOM 581 C C . ASP A 1 74 ? -9.392 -6.771 4.716 1.00 90.94 74 ASP A C 1
ATOM 583 O O . ASP A 1 74 ? -9.541 -7.765 3.993 1.00 90.94 74 ASP A O 1
ATOM 587 N N . ALA A 1 75 ? -9.351 -5.543 4.203 1.00 91.31 75 ALA A N 1
ATOM 588 C CA . ALA A 1 75 ? -9.470 -5.288 2.776 1.00 91.31 75 ALA A CA 1
ATOM 589 C C . ALA A 1 75 ? -8.329 -5.926 1.964 1.00 91.31 75 ALA A C 1
ATOM 591 O O . ALA A 1 75 ? -8.556 -6.305 0.814 1.00 91.31 75 ALA A O 1
ATOM 592 N N . VAL A 1 76 ? -7.134 -6.113 2.547 1.00 88.62 76 VAL A N 1
ATOM 593 C CA . VAL A 1 76 ? -6.019 -6.779 1.851 1.00 88.62 76 VAL A CA 1
ATOM 594 C C . VAL A 1 76 ? -6.332 -8.246 1.595 1.00 88.62 76 VAL A C 1
ATOM 596 O O . VAL A 1 76 ? -6.066 -8.734 0.502 1.00 88.62 76 VAL A O 1
ATOM 599 N N . LYS A 1 77 ? -6.962 -8.935 2.554 1.00 85.50 77 LYS A N 1
ATOM 600 C CA . LYS A 1 77 ? -7.376 -10.341 2.401 1.00 85.50 77 LYS A CA 1
ATOM 601 C C . LYS A 1 77 ? -8.368 -10.498 1.249 1.00 85.50 77 LYS A C 1
ATOM 603 O O . LYS A 1 77 ? -8.279 -11.438 0.470 1.00 85.50 77 LYS A O 1
ATOM 608 N N . SER A 1 78 ? -9.296 -9.550 1.119 1.00 90.25 78 SER A N 1
ATOM 609 C CA . SER A 1 78 ? -10.258 -9.535 0.010 1.00 90.25 78 SER A CA 1
ATOM 610 C C . SER A 1 78 ? -9.604 -9.188 -1.329 1.00 90.25 78 SER A C 1
ATOM 612 O O . SER A 1 78 ? -10.074 -9.626 -2.374 1.00 90.25 78 SER A O 1
ATOM 614 N N . LEU A 1 79 ? -8.550 -8.369 -1.315 1.00 89.56 79 LEU A N 1
ATOM 615 C CA . LEU A 1 79 ? -7.817 -7.956 -2.508 1.00 89.56 79 LEU A CA 1
ATOM 616 C C . LEU A 1 79 ? -6.893 -9.067 -3.026 1.00 89.56 79 LEU A C 1
ATOM 618 O O . LEU A 1 79 ? -6.859 -9.298 -4.229 1.00 89.56 79 LEU A O 1
ATOM 622 N N . SER A 1 80 ? -6.205 -9.791 -2.138 1.00 85.62 80 SER A N 1
ATOM 623 C CA . SER A 1 80 ? -5.303 -10.895 -2.503 1.00 85.62 80 SER A CA 1
ATOM 624 C C . SER A 1 80 ? -6.026 -12.096 -3.118 1.00 85.62 80 SER A C 1
ATOM 626 O O . SER A 1 80 ? -5.412 -12.893 -3.818 1.00 85.62 80 SER A O 1
ATOM 628 N N . GLN A 1 81 ? -7.339 -12.201 -2.907 1.00 88.06 81 GLN A N 1
ATOM 629 C CA . GLN A 1 81 ? -8.204 -13.203 -3.534 1.00 88.06 81 GLN A CA 1
ATOM 630 C C . GLN A 1 81 ? -8.670 -12.818 -4.948 1.00 88.06 81 GLN A C 1
ATOM 632 O O . GLN A 1 81 ? -9.382 -13.597 -5.579 1.00 88.06 81 GLN A O 1
ATOM 637 N N . ARG A 1 82 ? -8.330 -11.621 -5.448 1.00 90.38 82 ARG A N 1
ATOM 638 C CA . ARG A 1 82 ? -8.732 -11.172 -6.787 1.00 90.38 82 ARG A CA 1
ATOM 639 C C . ARG A 1 82 ? -7.653 -11.511 -7.806 1.00 90.38 82 ARG A C 1
ATOM 641 O O . ARG A 1 82 ? -6.543 -10.989 -7.725 1.00 90.38 82 ARG A O 1
ATOM 648 N N . ASP A 1 83 ? -8.022 -12.294 -8.817 1.00 87.44 83 ASP A N 1
ATOM 649 C CA . ASP A 1 83 ? -7.122 -12.719 -9.901 1.00 87.44 83 ASP A CA 1
ATOM 650 C C . ASP A 1 83 ? -6.455 -11.539 -10.633 1.00 87.44 83 ASP A C 1
ATOM 652 O O . ASP A 1 83 ? -5.347 -11.654 -11.152 1.00 87.44 83 ASP A O 1
ATOM 656 N N . ASP A 1 84 ? -7.116 -10.377 -10.674 1.00 89.31 84 ASP A N 1
ATOM 657 C CA . ASP A 1 84 ? -6.622 -9.179 -11.346 1.00 89.31 84 ASP A CA 1
ATOM 658 C C . ASP A 1 84 ? -5.859 -8.212 -10.421 1.00 89.31 84 ASP A C 1
ATOM 660 O O . ASP A 1 84 ? -5.479 -7.120 -10.851 1.00 89.31 84 ASP A O 1
ATOM 664 N N . PHE A 1 85 ? -5.594 -8.570 -9.161 1.00 86.75 85 PHE A N 1
ATOM 665 C CA . PHE A 1 85 ? -4.886 -7.686 -8.232 1.00 86.75 85 PHE A CA 1
ATOM 666 C C . PHE A 1 85 ? -3.478 -7.331 -8.724 1.00 86.75 85 PHE A C 1
ATOM 668 O O . PHE A 1 85 ? -3.161 -6.146 -8.879 1.00 86.75 85 PHE A O 1
ATOM 675 N N . ALA A 1 86 ? -2.666 -8.343 -9.043 1.00 83.12 86 ALA A N 1
ATOM 676 C CA . ALA A 1 86 ? -1.286 -8.151 -9.484 1.00 83.12 86 ALA A CA 1
ATOM 677 C C . ALA A 1 86 ? -1.204 -7.249 -10.727 1.00 83.12 86 ALA A C 1
ATOM 679 O O . ALA A 1 86 ? -0.407 -6.310 -10.766 1.00 83.12 86 ALA A O 1
ATOM 680 N N . ILE A 1 87 ? -2.080 -7.466 -11.717 1.00 83.88 87 ILE A N 1
ATOM 681 C CA . ILE A 1 87 ? -2.072 -6.677 -12.954 1.00 83.88 87 ILE A CA 1
ATOM 682 C C . ILE A 1 87 ? -2.568 -5.239 -12.744 1.00 83.88 87 ILE A C 1
ATOM 684 O O . ILE A 1 87 ? -2.083 -4.328 -13.413 1.00 83.88 87 ILE A O 1
ATOM 688 N N . ASN A 1 88 ? -3.504 -4.995 -11.821 1.00 87.94 88 ASN A N 1
ATOM 689 C CA . ASN A 1 88 ? -3.938 -3.632 -11.496 1.00 87.94 88 ASN A CA 1
ATOM 690 C C . ASN A 1 88 ? -2.828 -2.849 -10.791 1.00 87.94 88 ASN A C 1
ATOM 692 O O . ASN A 1 88 ? -2.541 -1.714 -11.170 1.00 87.94 88 ASN A O 1
ATOM 696 N N . LEU A 1 89 ? -2.163 -3.462 -9.810 1.00 85.88 89 LEU A N 1
ATOM 697 C CA . LEU A 1 89 ? -1.026 -2.838 -9.140 1.00 85.88 89 LEU A CA 1
ATOM 698 C C . LEU A 1 89 ? 0.123 -2.566 -10.122 1.00 85.88 89 LEU A C 1
ATOM 700 O O . LEU A 1 89 ? 0.711 -1.483 -10.102 1.00 85.88 89 LEU A O 1
ATOM 704 N N . ALA A 1 90 ? 0.381 -3.508 -11.034 1.00 82.94 90 ALA A N 1
ATOM 705 C CA . ALA A 1 90 ? 1.357 -3.345 -12.104 1.00 82.94 90 ALA A CA 1
ATOM 706 C C . ALA A 1 90 ? 1.087 -2.113 -12.967 1.00 82.94 90 ALA A C 1
ATOM 708 O O . ALA A 1 90 ? 1.995 -1.320 -13.212 1.00 82.94 90 ALA A O 1
ATOM 709 N N . LYS A 1 91 ? -0.165 -1.949 -13.409 1.00 86.62 91 LYS A N 1
ATOM 710 C CA . LYS A 1 91 ? -0.598 -0.807 -14.222 1.00 86.62 91 LYS A CA 1
ATOM 711 C C . LYS A 1 91 ? -0.398 0.509 -13.477 1.00 86.62 91 LYS A C 1
ATOM 713 O O . LYS A 1 91 ? 0.279 1.388 -13.996 1.00 86.62 91 LYS A O 1
ATOM 718 N N . ILE A 1 92 ? -0.875 0.600 -12.232 1.00 88.50 92 ILE A N 1
ATOM 719 C CA . ILE A 1 92 ? -0.718 1.802 -11.395 1.00 88.50 92 ILE A CA 1
ATOM 720 C C . ILE A 1 92 ? 0.760 2.196 -11.275 1.00 88.50 92 ILE A C 1
ATOM 722 O O . ILE A 1 92 ? 1.117 3.366 -11.432 1.00 88.50 92 ILE A O 1
ATOM 726 N N . TYR A 1 93 ? 1.643 1.228 -11.019 1.00 86.75 93 TYR A N 1
ATOM 727 C CA . TYR A 1 93 ? 3.071 1.506 -10.908 1.00 86.75 93 TYR A CA 1
ATOM 728 C C . TYR A 1 93 ? 3.705 1.893 -12.249 1.00 86.75 93 TYR A C 1
ATOM 730 O O . TYR A 1 93 ? 4.503 2.833 -12.306 1.00 86.75 93 TYR A O 1
ATOM 738 N N . LEU A 1 94 ? 3.350 1.203 -13.338 1.00 86.00 94 LEU A N 1
ATOM 739 C CA . LEU A 1 94 ? 3.847 1.503 -14.679 1.00 86.00 94 LEU A CA 1
ATOM 740 C C . LEU A 1 94 ? 3.501 2.939 -15.081 1.00 86.00 94 LEU A C 1
ATOM 742 O O . LEU A 1 94 ? 4.404 3.681 -15.479 1.00 86.00 94 LEU A O 1
ATOM 746 N N . ASP A 1 95 ? 2.247 3.329 -14.867 1.00 88.88 95 ASP A N 1
ATOM 747 C CA . ASP A 1 95 ? 1.691 4.634 -15.224 1.00 88.88 95 ASP A CA 1
ATOM 748 C C . ASP A 1 95 ? 2.205 5.775 -14.333 1.00 88.88 95 ASP A C 1
ATOM 750 O O . ASP A 1 95 ? 2.027 6.943 -14.669 1.00 88.88 95 ASP A O 1
ATOM 754 N N . THR A 1 96 ? 2.895 5.467 -13.227 1.00 87.81 96 THR A N 1
ATOM 755 C CA . THR A 1 96 ? 3.519 6.473 -12.353 1.00 87.81 96 THR A CA 1
ATOM 756 C C . THR A 1 96 ? 4.864 6.931 -12.936 1.00 87.81 96 THR A C 1
ATOM 758 O O . THR A 1 96 ? 5.835 6.164 -12.911 1.00 87.81 96 THR A O 1
ATOM 761 N N . PRO A 1 97 ? 4.990 8.157 -13.471 1.00 87.88 97 PRO A N 1
ATOM 762 C CA . PRO A 1 97 ? 6.227 8.605 -14.102 1.00 87.88 97 PRO A CA 1
ATOM 763 C C . PRO A 1 97 ? 7.327 8.893 -13.070 1.00 87.88 97 PRO A C 1
ATOM 765 O O . PRO A 1 97 ? 7.068 9.430 -11.996 1.00 87.88 97 PRO A O 1
ATOM 768 N N . VAL A 1 98 ? 8.581 8.592 -13.425 1.00 88.12 98 VAL A N 1
ATOM 769 C CA . VAL A 1 98 ? 9.745 9.149 -12.716 1.00 88.12 98 VAL A CA 1
ATOM 770 C C . VAL A 1 98 ? 9.951 10.569 -13.240 1.00 88.12 98 VAL A C 1
ATOM 772 O O . VAL A 1 98 ? 10.187 10.764 -14.431 1.00 88.12 98 VAL A O 1
ATOM 775 N N . LEU A 1 99 ? 9.812 11.549 -12.359 1.00 87.44 99 LEU A N 1
ATOM 776 C CA . LEU A 1 99 ? 9.848 12.972 -12.649 1.00 87.44 99 LEU A CA 1
ATOM 777 C C . LEU A 1 99 ? 11.267 13.531 -12.532 1.00 87.44 99 LEU A C 1
ATOM 779 O O . LEU A 1 99 ? 12.024 13.183 -11.628 1.00 87.44 99 LEU A O 1
ATOM 783 N N . SER A 1 100 ? 11.615 14.455 -13.426 1.00 85.19 100 SER A N 1
ATOM 784 C CA . SER A 1 100 ? 12.800 15.297 -13.261 1.00 85.19 100 SER A CA 1
ATOM 785 C C . SER A 1 100 ? 12.631 16.264 -12.086 1.00 85.19 100 SER A C 1
ATOM 787 O O . SER A 1 100 ? 11.526 16.474 -11.573 1.00 85.19 100 SER A O 1
ATOM 789 N N . LYS A 1 101 ? 13.718 16.941 -11.702 1.00 81.94 101 LYS A N 1
ATOM 790 C CA . LYS A 1 101 ? 13.678 18.011 -10.699 1.00 81.94 101 LYS A CA 1
ATOM 791 C C . LYS A 1 101 ? 12.641 19.077 -11.037 1.00 81.94 101 LYS A C 1
ATOM 793 O O . LYS A 1 101 ? 11.860 19.479 -10.181 1.00 81.94 101 LYS A O 1
ATOM 798 N N . GLU A 1 102 ? 12.612 19.534 -12.282 1.00 84.06 102 GLU A N 1
ATOM 799 C CA . GLU A 1 102 ? 11.694 20.570 -12.755 1.00 84.06 102 GLU A CA 1
ATOM 800 C C . GLU A 1 102 ? 10.244 20.102 -12.684 1.00 84.06 102 GLU A C 1
ATOM 802 O O . GLU A 1 102 ? 9.385 20.851 -12.224 1.00 84.06 102 GLU A O 1
ATOM 807 N N . GLN A 1 103 ? 9.986 18.860 -13.095 1.00 84.06 103 GLN A N 1
ATOM 808 C CA . GLN A 1 103 ? 8.655 18.262 -13.047 1.00 84.06 103 GLN A CA 1
ATOM 809 C C . GLN A 1 103 ? 8.181 18.058 -11.601 1.00 84.06 103 GLN A C 1
ATOM 811 O O . GLN A 1 103 ? 7.008 18.282 -11.308 1.00 84.06 103 GLN A O 1
ATOM 816 N N . SER A 1 104 ? 9.097 17.718 -10.687 1.00 80.88 104 SER A N 1
ATOM 817 C CA . SER A 1 104 ? 8.778 17.447 -9.281 1.00 80.88 104 SER A CA 1
ATOM 818 C C . SER A 1 104 ? 8.274 18.660 -8.494 1.00 80.88 104 SER A C 1
ATOM 820 O O . SER A 1 104 ? 7.534 18.505 -7.529 1.00 80.88 104 SER A O 1
ATOM 822 N N . LYS A 1 105 ? 8.613 19.884 -8.921 1.00 79.81 105 LYS A N 1
ATOM 823 C CA . LYS A 1 105 ? 8.202 21.123 -8.234 1.00 79.81 105 LYS A CA 1
ATOM 824 C C . LYS A 1 105 ? 6.687 21.344 -8.225 1.00 79.81 105 LYS A C 1
ATOM 826 O O . LYS A 1 105 ? 6.193 22.070 -7.370 1.00 79.81 105 LYS A O 1
ATOM 831 N N . ASN A 1 106 ? 5.972 20.750 -9.182 1.00 72.75 106 ASN A N 1
ATOM 832 C CA . ASN A 1 106 ? 4.528 20.924 -9.359 1.00 72.75 106 ASN A CA 1
ATOM 833 C C . ASN A 1 106 ? 3.708 19.730 -8.849 1.00 72.75 106 ASN A C 1
ATOM 835 O O . ASN A 1 106 ? 2.486 19.729 -8.967 1.00 72.75 106 ASN A O 1
ATOM 839 N N . SER A 1 107 ? 4.367 18.707 -8.315 1.00 66.44 107 SER A N 1
ATOM 840 C CA . SER A 1 107 ? 3.744 17.477 -7.830 1.00 66.44 107 SER A CA 1
ATOM 841 C C . SER A 1 107 ? 3.912 17.366 -6.321 1.00 66.44 107 SER A C 1
ATOM 843 O O . SER A 1 107 ? 4.992 17.637 -5.797 1.00 66.44 107 SER A O 1
ATOM 845 N N . GLN A 1 108 ? 2.860 16.945 -5.624 1.00 61.12 108 GLN A N 1
ATOM 846 C CA . GLN A 1 108 ? 2.953 16.622 -4.203 1.00 61.12 108 GLN A CA 1
ATOM 847 C C . GLN A 1 108 ? 3.833 15.378 -4.013 1.00 61.12 108 GLN A C 1
ATOM 849 O O . GLN A 1 108 ? 3.587 14.357 -4.642 1.00 61.12 108 GLN A O 1
ATOM 854 N N . ASP A 1 109 ? 4.869 15.523 -3.182 1.00 69.00 109 ASP A N 1
ATOM 855 C CA . ASP A 1 109 ? 5.759 14.490 -2.623 1.00 69.00 109 ASP A CA 1
ATOM 856 C C . ASP A 1 109 ? 5.908 13.180 -3.433 1.00 69.00 109 ASP A C 1
ATOM 858 O O . ASP A 1 109 ? 5.504 12.094 -3.009 1.00 69.00 109 ASP A O 1
ATOM 862 N N . ASN A 1 110 ? 6.533 13.275 -4.615 1.00 72.50 110 ASN A N 1
ATOM 863 C CA . ASN A 1 110 ? 6.803 12.114 -5.478 1.00 72.50 110 ASN A CA 1
ATOM 864 C C . ASN A 1 110 ? 7.632 11.032 -4.789 1.00 72.50 110 ASN A C 1
ATOM 866 O O . ASN A 1 110 ? 7.563 9.867 -5.169 1.00 72.50 110 ASN A O 1
ATOM 870 N N . MET A 1 111 ? 8.472 11.418 -3.832 1.00 78.06 111 MET A N 1
ATOM 871 C CA . MET A 1 111 ? 9.316 10.476 -3.119 1.00 78.06 111 MET A CA 1
ATOM 872 C C . MET A 1 111 ? 8.445 9.530 -2.295 1.00 78.06 111 MET A C 1
ATOM 874 O O . MET A 1 111 ? 8.555 8.313 -2.447 1.00 78.06 111 MET A O 1
ATOM 878 N N . LEU A 1 112 ? 7.551 10.086 -1.472 1.00 79.38 112 LEU A N 1
ATOM 879 C CA . LEU A 1 112 ? 6.653 9.305 -0.630 1.00 79.38 112 LEU A CA 1
ATOM 880 C C . LEU A 1 112 ? 5.688 8.452 -1.458 1.00 79.38 112 LEU A C 1
ATOM 882 O O . LEU A 1 112 ? 5.452 7.291 -1.134 1.00 79.38 112 LEU A O 1
ATOM 886 N N . ASP A 1 113 ? 5.181 8.994 -2.564 1.00 82.50 113 ASP A N 1
ATOM 887 C CA . ASP A 1 113 ? 4.300 8.265 -3.474 1.00 82.50 113 ASP A CA 1
ATOM 888 C C . ASP A 1 113 ? 4.965 7.005 -4.064 1.00 82.50 113 ASP A C 1
ATOM 890 O O . ASP A 1 113 ? 4.374 5.920 -4.082 1.00 82.50 113 ASP A O 1
ATOM 894 N N . PHE A 1 114 ? 6.229 7.119 -4.485 1.00 84.75 114 PHE A N 1
ATOM 895 C CA . PHE A 1 114 ? 7.007 5.969 -4.946 1.00 84.75 114 PHE A CA 1
ATOM 896 C C . PHE A 1 114 ? 7.285 4.972 -3.827 1.00 84.75 114 PHE A C 1
ATOM 898 O O . PHE A 1 114 ? 7.172 3.771 -4.063 1.00 84.75 114 PHE A O 1
ATOM 905 N N . ILE A 1 115 ? 7.618 5.450 -2.624 1.00 81.62 115 ILE A N 1
ATOM 906 C CA . ILE A 1 115 ? 7.850 4.581 -1.468 1.00 81.62 115 ILE A CA 1
ATOM 907 C C . ILE A 1 115 ? 6.604 3.735 -1.191 1.00 81.62 115 ILE A C 1
ATOM 909 O O . ILE A 1 115 ? 6.706 2.513 -1.167 1.00 81.62 115 ILE A O 1
ATOM 913 N N . LYS A 1 116 ? 5.422 4.356 -1.093 1.00 84.94 116 LYS A N 1
ATOM 914 C CA . LYS A 1 116 ? 4.146 3.654 -0.878 1.00 84.94 116 LYS A CA 1
ATOM 915 C C . LYS A 1 116 ? 3.904 2.585 -1.931 1.00 84.94 116 LYS A C 1
ATOM 917 O O . LYS A 1 116 ? 3.638 1.433 -1.604 1.00 84.94 116 LYS A O 1
ATOM 922 N N . LYS A 1 117 ? 4.011 2.952 -3.210 1.00 86.19 117 LYS A N 1
ATOM 923 C CA . LYS A 1 117 ? 3.768 2.019 -4.316 1.00 86.19 117 LYS A CA 1
ATOM 924 C C . LYS A 1 117 ? 4.760 0.858 -4.322 1.00 86.19 117 LYS A C 1
ATOM 926 O O . LYS A 1 117 ? 4.350 -0.271 -4.560 1.00 86.19 117 LYS A O 1
ATOM 931 N N . GLU A 1 118 ? 6.037 1.109 -4.046 1.00 82.31 118 GLU A N 1
ATOM 932 C CA . GLU A 1 118 ? 7.066 0.063 -3.999 1.00 82.31 118 GLU A CA 1
ATOM 933 C C . GLU A 1 118 ? 6.910 -0.855 -2.786 1.00 82.31 118 GLU A C 1
ATOM 935 O O . GLU A 1 118 ? 7.080 -2.065 -2.924 1.00 82.31 118 GLU A O 1
ATOM 940 N N . THR A 1 119 ? 6.475 -0.321 -1.646 1.00 80.25 119 THR A N 1
ATOM 941 C CA . THR A 1 119 ? 6.051 -1.117 -0.489 1.00 80.25 119 THR A CA 1
ATOM 942 C C . THR A 1 119 ? 4.873 -2.027 -0.837 1.00 80.25 119 THR A C 1
ATOM 944 O O . THR A 1 119 ? 4.898 -3.216 -0.531 1.00 80.25 119 THR A O 1
ATOM 947 N N . ILE A 1 120 ? 3.854 -1.511 -1.532 1.00 81.19 120 ILE A N 1
ATOM 948 C CA . ILE A 1 120 ? 2.716 -2.334 -1.960 1.00 81.19 120 ILE A CA 1
ATOM 949 C C . ILE A 1 120 ? 3.128 -3.345 -3.042 1.00 81.19 120 ILE A C 1
ATOM 951 O O . ILE A 1 120 ? 2.607 -4.452 -3.069 1.00 81.19 120 ILE A O 1
ATOM 955 N N . LEU A 1 121 ? 4.096 -3.039 -3.907 1.00 79.88 121 LEU A N 1
ATOM 956 C CA . LEU A 1 121 ? 4.652 -4.032 -4.833 1.00 79.88 121 LEU A CA 1
ATOM 957 C C . LEU A 1 121 ? 5.382 -5.166 -4.112 1.00 79.88 121 LEU A C 1
ATOM 959 O O . LEU A 1 121 ? 5.296 -6.311 -4.557 1.00 79.88 121 LEU A O 1
ATOM 963 N N . ALA A 1 122 ? 6.059 -4.881 -2.998 1.00 74.25 122 ALA A N 1
ATOM 964 C CA . ALA A 1 122 ? 6.678 -5.915 -2.176 1.00 74.25 122 ALA A CA 1
ATOM 965 C C . ALA A 1 122 ? 5.640 -6.905 -1.606 1.00 74.25 122 ALA A C 1
ATOM 967 O O . ALA A 1 122 ? 5.955 -8.088 -1.478 1.00 74.25 122 ALA A O 1
ATOM 968 N N . LEU A 1 123 ? 4.378 -6.492 -1.386 1.00 72.31 123 LEU A N 1
ATOM 969 C CA . LEU A 1 123 ? 3.288 -7.412 -1.010 1.00 72.31 123 LEU A CA 1
ATOM 970 C C . LEU A 1 123 ? 3.062 -8.525 -2.036 1.00 72.31 123 LEU A C 1
ATOM 972 O O . LEU A 1 123 ? 2.719 -9.637 -1.651 1.00 72.31 123 LEU A O 1
ATOM 976 N N . LEU A 1 124 ? 3.247 -8.266 -3.335 1.00 71.62 124 LEU A N 1
ATOM 977 C CA . LEU A 1 124 ? 3.068 -9.315 -4.348 1.00 71.62 124 LEU A CA 1
ATOM 978 C C . LEU A 1 124 ? 4.065 -10.463 -4.157 1.00 71.62 124 LEU A C 1
ATOM 980 O O . LEU A 1 124 ? 3.725 -11.612 -4.425 1.00 71.62 124 LEU A O 1
ATOM 984 N N . GLN A 1 125 ? 5.266 -10.156 -3.656 1.00 67.62 125 GLN A N 1
ATOM 985 C CA . GLN A 1 125 ? 6.254 -11.170 -3.290 1.00 67.62 125 GLN A CA 1
ATOM 986 C C . GLN A 1 125 ? 5.839 -11.936 -2.027 1.00 67.62 125 GLN A C 1
ATOM 988 O O . GLN A 1 125 ? 6.165 -13.108 -1.901 1.00 67.62 125 GLN A O 1
ATOM 993 N N . VAL A 1 126 ? 5.131 -11.291 -1.093 1.00 66.12 126 VAL A N 1
ATOM 994 C CA . VAL A 1 126 ? 4.604 -11.932 0.127 1.00 66.12 126 VAL A CA 1
ATOM 995 C C . VAL A 1 126 ? 3.464 -12.901 -0.199 1.00 66.12 126 VAL A C 1
ATOM 997 O O . VAL A 1 126 ? 3.365 -13.961 0.409 1.00 66.12 126 VAL A O 1
ATOM 1000 N N . PHE A 1 127 ? 2.628 -12.579 -1.187 1.00 71.06 127 PHE A N 1
ATOM 1001 C CA . PHE A 1 127 ? 1.520 -13.441 -1.618 1.00 71.06 127 PHE A CA 1
ATOM 1002 C C . PHE A 1 127 ? 1.913 -14.518 -2.641 1.00 71.06 127 PHE A C 1
ATOM 1004 O O . PHE A 1 127 ? 1.033 -15.147 -3.224 1.00 71.06 127 PHE A O 1
ATOM 1011 N N . ASP A 1 128 ? 3.211 -14.721 -2.886 1.00 72.25 128 ASP A N 1
ATOM 1012 C CA . ASP A 1 128 ? 3.733 -15.654 -3.890 1.00 72.25 128 ASP A CA 1
ATOM 1013 C C . ASP A 1 128 ? 3.139 -15.468 -5.304 1.00 72.25 128 ASP A C 1
ATOM 1015 O O . ASP A 1 128 ? 3.119 -16.390 -6.125 1.00 72.25 128 ASP A O 1
ATOM 1019 N N . LEU A 1 129 ? 2.732 -14.242 -5.652 1.00 69.25 129 LEU A N 1
ATOM 1020 C CA . LEU A 1 129 ? 2.223 -13.869 -6.982 1.00 69.25 129 LEU A CA 1
ATOM 1021 C C . LEU A 1 129 ? 3.384 -13.660 -7.981 1.00 69.25 129 LEU A C 1
ATOM 1023 O O . LEU A 1 129 ? 3.381 -12.755 -8.817 1.00 69.25 129 LEU A O 1
ATOM 1027 N N . PHE A 1 130 ? 4.442 -14.469 -7.840 1.00 59.28 130 PHE A N 1
ATOM 1028 C CA . PHE A 1 130 ? 5.741 -14.299 -8.496 1.00 59.28 130 PHE A CA 1
ATOM 1029 C C . PHE A 1 130 ? 5.685 -14.503 -10.010 1.00 59.28 130 PHE A C 1
ATOM 1031 O O . PHE A 1 130 ? 6.432 -13.843 -10.735 1.00 59.28 130 PHE A O 1
ATOM 1038 N N . LYS A 1 131 ? 4.805 -15.382 -10.508 1.00 63.75 131 LYS A N 1
ATOM 1039 C CA . LYS A 1 131 ? 4.669 -15.629 -11.956 1.00 63.75 131 LYS A CA 1
ATOM 1040 C C . LYS A 1 131 ? 4.178 -14.389 -12.698 1.00 63.75 131 LYS A C 1
ATOM 1042 O O . LYS A 1 131 ? 4.532 -14.178 -13.853 1.00 63.75 131 LYS A O 1
ATOM 1047 N N . GLU A 1 132 ? 3.414 -13.549 -12.018 1.00 63.72 132 GLU A N 1
ATOM 1048 C CA . GLU A 1 132 ? 2.896 -12.280 -12.508 1.00 63.72 132 GLU A CA 1
ATOM 1049 C C . GLU A 1 132 ? 3.888 -11.121 -12.266 1.00 63.72 132 GLU A C 1
ATOM 1051 O O . GLU A 1 132 ? 3.724 -10.036 -12.829 1.00 63.72 132 GLU A O 1
ATOM 1056 N N . ALA A 1 133 ? 4.937 -11.342 -11.461 1.00 64.25 133 ALA A N 1
ATOM 1057 C CA . ALA A 1 133 ? 5.834 -10.304 -10.954 1.00 64.25 133 ALA A CA 1
ATOM 1058 C C . ALA A 1 133 ? 7.168 -10.148 -11.713 1.00 64.25 133 ALA A C 1
ATOM 1060 O O . ALA A 1 133 ? 7.836 -9.132 -11.531 1.00 64.25 133 ALA A O 1
ATOM 1061 N N . GLU A 1 134 ? 7.575 -11.071 -12.591 1.00 71.69 134 GLU A N 1
ATOM 1062 C CA . GLU A 1 134 ? 8.864 -10.950 -13.308 1.00 71.69 134 GLU A CA 1
ATOM 1063 C C . GLU A 1 134 ? 8.964 -9.663 -14.146 1.00 71.69 134 GLU A C 1
ATOM 1065 O O . GLU A 1 134 ? 9.949 -8.923 -14.069 1.00 71.69 134 GLU A O 1
ATOM 1070 N N . ALA A 1 135 ? 7.915 -9.343 -14.910 1.00 73.31 135 ALA A N 1
ATOM 1071 C CA . ALA A 1 135 ? 7.860 -8.099 -15.678 1.00 73.31 135 ALA A CA 1
ATOM 1072 C C . ALA A 1 135 ? 7.863 -6.863 -14.762 1.00 73.31 135 ALA A C 1
ATOM 1074 O O . ALA A 1 135 ? 8.444 -5.832 -15.107 1.00 73.31 135 ALA A O 1
ATOM 1075 N N . LEU A 1 136 ? 7.251 -6.973 -13.579 1.00 75.81 136 LEU A N 1
ATOM 1076 C CA . LEU A 1 136 ? 7.225 -5.905 -12.586 1.00 75.81 136 LEU A CA 1
ATOM 1077 C C . LEU A 1 136 ? 8.595 -5.638 -11.976 1.00 75.81 136 LEU A C 1
ATOM 1079 O O . LEU A 1 136 ? 8.949 -4.473 -11.812 1.00 75.81 136 LEU A O 1
ATOM 1083 N N . ILE A 1 137 ? 9.378 -6.683 -11.705 1.00 77.38 137 ILE A N 1
ATOM 1084 C CA . ILE A 1 137 ? 10.754 -6.555 -11.214 1.00 77.38 137 ILE A CA 1
ATOM 1085 C C . ILE A 1 137 ? 11.587 -5.758 -12.220 1.00 77.38 137 ILE A C 1
ATOM 1087 O O . ILE A 1 137 ? 12.233 -4.782 -11.845 1.00 77.38 137 ILE A O 1
ATOM 1091 N N . LEU A 1 138 ? 11.503 -6.086 -13.514 1.00 81.62 138 LEU A N 1
ATOM 1092 C CA . LEU A 1 138 ? 12.232 -5.351 -14.552 1.00 81.62 138 LEU A CA 1
ATOM 1093 C C . LEU A 1 138 ? 11.794 -3.876 -14.647 1.00 81.62 138 LEU A C 1
ATOM 1095 O O . LEU A 1 138 ? 12.627 -2.980 -14.822 1.00 81.62 138 LEU A O 1
ATOM 1099 N N . ILE A 1 139 ? 10.489 -3.605 -14.529 1.00 82.94 139 ILE A N 1
ATOM 1100 C CA . ILE A 1 139 ? 9.953 -2.235 -14.505 1.00 82.94 139 ILE A CA 1
ATOM 1101 C C . ILE A 1 139 ? 10.481 -1.480 -13.281 1.00 82.94 139 ILE A C 1
ATOM 1103 O O . ILE A 1 139 ? 10.921 -0.334 -13.425 1.00 82.94 139 ILE A O 1
ATOM 1107 N N . ALA A 1 140 ? 10.471 -2.113 -12.106 1.00 82.81 140 ALA A N 1
ATOM 1108 C CA . ALA A 1 140 ? 10.994 -1.542 -10.873 1.00 82.81 140 ALA A CA 1
ATOM 1109 C C . ALA A 1 140 ? 12.484 -1.223 -11.010 1.00 82.81 140 ALA A C 1
ATOM 1111 O O . ALA A 1 140 ? 12.884 -0.087 -10.780 1.00 82.81 140 ALA A O 1
ATOM 1112 N N . GLU A 1 141 ? 13.299 -2.149 -11.518 1.00 84.31 141 GLU A N 1
ATOM 1113 C CA . GLU A 1 141 ? 14.720 -1.913 -11.791 1.00 84.31 141 GLU A CA 1
ATOM 1114 C C . GLU A 1 141 ? 14.970 -0.738 -12.738 1.00 84.31 141 GLU A C 1
ATOM 1116 O O . GLU A 1 141 ? 15.875 0.071 -12.513 1.00 84.31 141 GLU A O 1
ATOM 1121 N N . ASN A 1 142 ? 14.175 -0.609 -13.802 1.00 87.44 142 ASN A N 1
ATOM 1122 C CA . ASN A 1 142 ? 14.302 0.513 -14.725 1.00 87.44 142 ASN A CA 1
ATOM 1123 C C . ASN A 1 142 ? 13.925 1.842 -14.049 1.00 87.44 142 ASN A C 1
ATOM 1125 O O . ASN A 1 142 ? 14.644 2.837 -14.178 1.00 87.44 142 ASN A O 1
ATOM 1129 N N . LYS A 1 143 ? 12.836 1.869 -13.271 1.00 89.00 143 LYS A N 1
ATOM 1130 C CA . LYS A 1 143 ? 12.451 3.057 -12.499 1.00 89.00 143 LYS A CA 1
ATOM 113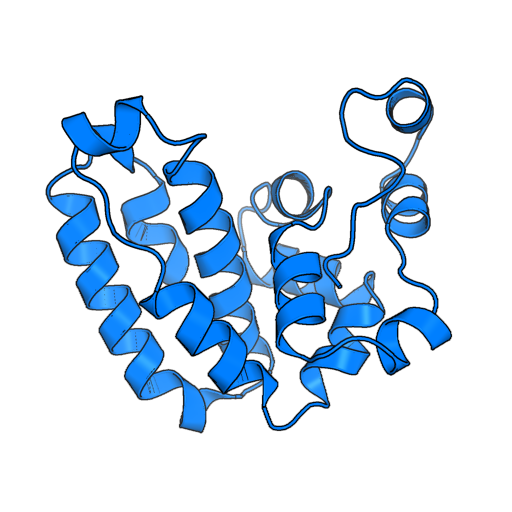1 C C . LYS A 1 143 ? 13.504 3.397 -11.441 1.00 89.00 143 LYS A C 1
ATOM 1133 O O . LYS A 1 143 ? 13.849 4.568 -11.340 1.00 89.00 143 LYS A O 1
ATOM 1138 N N . MET A 1 144 ? 14.107 2.424 -10.755 1.00 86.75 144 MET A N 1
ATOM 1139 C CA . MET A 1 144 ? 15.238 2.640 -9.836 1.00 86.75 144 MET A CA 1
ATOM 1140 C C . MET A 1 144 ? 16.436 3.285 -10.549 1.00 86.75 144 MET A C 1
ATOM 1142 O O . MET A 1 144 ? 16.938 4.316 -10.102 1.00 86.75 144 MET A O 1
ATOM 1146 N N . LYS A 1 145 ? 16.838 2.763 -11.719 1.00 88.00 145 LYS A N 1
ATOM 1147 C CA . LYS A 1 145 ? 17.911 3.355 -12.545 1.00 88.00 145 LYS A CA 1
ATOM 1148 C C . LYS A 1 145 ? 17.602 4.789 -12.975 1.00 88.00 145 LYS A C 1
ATOM 1150 O O . LYS A 1 145 ? 18.517 5.601 -13.086 1.00 88.00 145 LYS A O 1
ATOM 1155 N N . ASN A 1 146 ? 16.338 5.109 -13.244 1.00 87.75 146 ASN A N 1
ATOM 1156 C CA . ASN A 1 146 ? 15.931 6.467 -13.600 1.00 87.75 146 ASN A CA 1
ATOM 1157 C C . ASN A 1 146 ? 15.891 7.391 -12.378 1.00 87.75 146 ASN A C 1
ATOM 1159 O O . ASN A 1 146 ? 16.432 8.489 -12.462 1.00 87.75 146 ASN A O 1
ATOM 1163 N N 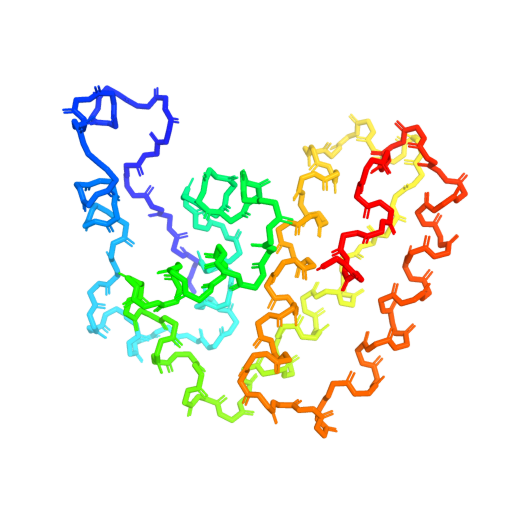. LYS A 1 147 ? 15.364 6.929 -11.236 1.00 88.94 147 LYS A N 1
ATOM 1164 C CA . LYS A 1 147 ? 15.374 7.670 -9.965 1.00 88.94 147 LYS A CA 1
ATOM 1165 C C . LYS A 1 147 ? 16.794 8.014 -9.518 1.00 88.94 147 LYS A C 1
ATOM 1167 O O . LYS A 1 147 ? 17.028 9.135 -9.079 1.00 88.94 147 LYS A O 1
ATOM 1172 N N . ALA A 1 148 ? 17.750 7.098 -9.699 1.00 86.31 148 ALA A N 1
ATOM 1173 C CA . ALA A 1 148 ? 19.162 7.315 -9.374 1.00 86.31 148 ALA A CA 1
ATOM 1174 C C . ALA A 1 148 ? 19.804 8.478 -10.158 1.00 86.31 148 ALA A C 1
ATOM 1176 O O . ALA A 1 148 ? 20.745 9.100 -9.679 1.00 86.31 148 ALA A O 1
ATOM 1177 N N . LYS A 1 149 ? 19.285 8.821 -11.347 1.00 86.81 149 LYS A N 1
ATOM 1178 C CA . LYS A 1 149 ? 19.746 9.992 -12.122 1.00 86.81 149 LYS A CA 1
ATOM 1179 C C . LYS A 1 149 ? 19.222 11.318 -11.561 1.00 86.81 149 LYS A C 1
ATOM 1181 O O . LYS A 1 149 ? 19.682 12.378 -11.971 1.00 86.81 149 LYS A O 1
ATOM 1186 N N . THR A 1 150 ? 18.251 11.258 -10.655 1.00 85.19 150 THR A N 1
ATOM 1187 C CA . THR A 1 150 ? 17.535 12.389 -10.055 1.00 85.19 150 THR A CA 1
ATOM 1188 C C . THR A 1 150 ? 17.454 12.201 -8.537 1.00 85.19 150 THR A C 1
ATOM 1190 O O . THR A 1 150 ? 16.391 12.342 -7.935 1.00 85.19 150 THR A O 1
ATOM 1193 N N . GLU A 1 151 ? 18.575 11.835 -7.910 1.00 81.38 151 GLU A N 1
ATOM 1194 C CA . GLU A 1 151 ? 18.644 11.500 -6.479 1.00 81.38 151 GLU A CA 1
ATOM 1195 C C . GLU A 1 151 ? 18.156 12.643 -5.575 1.00 81.38 151 GLU A C 1
ATOM 1197 O O . GLU A 1 151 ? 17.552 12.400 -4.540 1.00 81.38 151 GLU A O 1
ATOM 1202 N N . GLU A 1 152 ? 18.301 13.896 -6.002 1.00 81.56 152 GLU A N 1
ATOM 1203 C CA . GLU A 1 152 ? 17.766 15.060 -5.282 1.00 81.56 152 GLU A CA 1
ATOM 1204 C C . GLU A 1 152 ? 16.230 15.092 -5.160 1.00 81.56 152 GLU A C 1
ATOM 1206 O O . GLU A 1 152 ? 15.711 15.779 -4.286 1.00 81.56 152 GLU A O 1
ATOM 1211 N N . VAL A 1 153 ? 15.510 14.370 -6.028 1.00 82.50 153 VAL A N 1
ATOM 1212 C CA . VAL A 1 153 ? 14.042 14.232 -5.983 1.00 82.50 153 VAL A CA 1
ATOM 1213 C C . VAL A 1 153 ? 13.633 12.993 -5.187 1.00 82.50 153 VAL A C 1
ATOM 1215 O O . VAL A 1 153 ? 12.608 13.006 -4.514 1.00 82.50 153 VAL A O 1
ATOM 1218 N N . TYR A 1 154 ? 14.417 11.916 -5.277 1.00 82.81 154 TYR A N 1
ATOM 1219 C CA . TYR A 1 154 ? 13.997 10.584 -4.835 1.00 82.81 154 TYR A CA 1
ATOM 1220 C C . TYR A 1 154 ? 14.762 10.029 -3.634 1.00 82.81 154 TYR A C 1
ATOM 1222 O O . TYR A 1 154 ? 14.253 9.106 -3.007 1.00 82.81 154 TYR A O 1
ATOM 1230 N N . GLY A 1 155 ? 15.938 10.555 -3.292 1.00 82.62 155 GLY A N 1
ATOM 1231 C CA . GLY A 1 155 ? 16.761 10.185 -2.134 1.00 82.62 155 GLY A CA 1
ATOM 1232 C C . GLY A 1 155 ? 16.694 8.703 -1.743 1.00 82.62 155 GLY A C 1
ATOM 1233 O O . GLY A 1 155 ? 16.980 7.811 -2.539 1.00 82.62 155 GLY A O 1
ATOM 1234 N N . ALA A 1 156 ? 16.250 8.431 -0.513 1.00 71.12 156 ALA A N 1
ATOM 1235 C CA . ALA A 1 156 ? 16.106 7.079 0.030 1.00 71.12 156 ALA A CA 1
ATOM 1236 C C . ALA A 1 156 ? 15.133 6.163 -0.744 1.00 71.12 156 ALA A C 1
ATOM 1238 O O . ALA A 1 156 ? 15.274 4.943 -0.655 1.00 71.12 156 ALA A O 1
ATOM 1239 N N . SER A 1 157 ? 14.193 6.716 -1.525 1.00 75.69 157 SER A N 1
ATOM 1240 C CA . SER A 1 157 ? 13.243 5.925 -2.322 1.00 75.69 157 SER A CA 1
ATOM 1241 C C . SER A 1 157 ? 13.886 5.227 -3.517 1.00 75.69 157 SER A C 1
ATOM 1243 O O . SER A 1 157 ? 13.261 4.361 -4.117 1.00 75.69 157 SER A O 1
ATOM 1245 N N . VAL A 1 158 ? 15.127 5.561 -3.891 1.00 74.81 158 VAL A N 1
ATOM 1246 C CA . VAL A 1 158 ? 15.808 4.948 -5.046 1.00 74.81 158 VAL A CA 1
ATOM 1247 C C . VAL A 1 158 ? 15.877 3.419 -4.932 1.00 74.81 158 VAL A C 1
ATOM 1249 O O . VAL A 1 158 ? 15.801 2.761 -5.963 1.00 74.81 158 VAL A O 1
ATOM 1252 N N . ASN A 1 159 ? 15.947 2.866 -3.712 1.00 69.75 159 ASN A N 1
ATOM 1253 C CA . ASN A 1 159 ? 16.174 1.436 -3.462 1.00 69.75 159 ASN A CA 1
ATOM 1254 C C . ASN A 1 159 ? 15.071 0.743 -2.635 1.00 69.75 159 ASN A C 1
ATOM 1256 O O . ASN A 1 159 ? 15.303 -0.358 -2.140 1.00 69.75 159 ASN A O 1
ATOM 1260 N N . THR A 1 160 ? 13.903 1.361 -2.427 1.00 68.81 160 THR A N 1
ATOM 1261 C CA . THR A 1 160 ? 12.886 0.824 -1.498 1.00 68.81 160 THR A CA 1
ATOM 1262 C C . THR A 1 160 ? 12.359 -0.547 -1.916 1.00 68.81 160 THR A C 1
ATOM 1264 O O . THR A 1 160 ? 12.149 -1.388 -1.057 1.00 68.81 160 THR A O 1
ATOM 1267 N N . PHE A 1 161 ? 12.225 -0.810 -3.217 1.00 64.88 161 PHE A N 1
ATOM 1268 C CA . PHE A 1 161 ? 11.742 -2.098 -3.732 1.00 64.88 161 PHE A CA 1
ATOM 1269 C C . PHE A 1 161 ? 12.611 -3.319 -3.355 1.00 64.88 161 PHE A C 1
ATOM 1271 O O . PHE A 1 161 ? 12.119 -4.444 -3.372 1.00 64.88 161 PHE A O 1
ATOM 1278 N N . LEU A 1 162 ? 13.902 -3.118 -3.058 1.00 57.72 162 LEU A N 1
ATOM 1279 C CA . LEU A 1 162 ? 14.868 -4.197 -2.788 1.00 57.72 162 LEU A CA 1
ATOM 1280 C C . LEU A 1 162 ? 15.167 -4.409 -1.297 1.00 57.72 162 LEU A C 1
ATOM 1282 O O . LEU A 1 162 ? 15.997 -5.256 -0.964 1.00 57.72 162 LEU A O 1
ATOM 1286 N N . LYS A 1 163 ? 14.559 -3.605 -0.426 1.00 57.81 163 LYS A N 1
ATOM 1287 C CA . LYS A 1 163 ? 14.662 -3.744 1.026 1.00 57.81 163 LYS A CA 1
ATOM 1288 C C . LYS A 1 163 ? 13.513 -4.599 1.536 1.00 57.81 163 LYS A C 1
ATOM 1290 O O . LYS A 1 163 ? 13.784 -5.427 2.426 1.00 57.81 163 LYS A O 1
#

Foldseek 3Di:
DADDQPDAPPDPVCVPDPDPLSLLVSLADPPVRLVVDDLLNLLVSQLVRRCLCVQQVPDPDNVVSLVVSCVSHVSNVVSLPDPCNLVSLLVVLLPLDDDAPVRLVPDPQSQSSLLSSLSVLVVCVVSVVVVSCPVVVVSLVVSLVSCVVRCVRHPPSSCNNPD

Organism: NCBI:txid29348

Secondary structure (DSSP, 8-state):
-----SS-TTSHHHHT--SHHHHHHHHPPPHHHHHHS-HHHHHHHHHT-TTHHHHTTTSSSHHHHHHHHHHH-HHHHHHHT-TTHHHHHHHHHHHSPPPPHHHHTTSS-HHHHHHHHHHHHHHHHHTT-GGGTHHHHHHHHHHHHHHGGGHHHHGGGGGGGG-

Radius of gyration: 15.86 Å; chains: 1; bounding box: 40×37×38 Å